Protein AF-A0A6C0D978-F1 (afdb_monomer)

Solvent-accessible surface area (backbone atoms only — not comparable to full-atom values): 5274 Å² total; per-residue (Å²): 116,69,68,61,55,52,53,53,52,55,52,53,51,54,48,52,52,51,52,55,50,50,55,54,50,52,53,52,52,51,50,52,53,52,49,52,54,49,52,52,52,52,48,54,53,14,50,53,19,16,53,50,40,29,53,50,31,50,70,74,68,46,54,70,69,57,19,48,51,51,13,52,48,18,37,76,41,22,84,70,39,29,61,56,42,59,75,70,43,50,73,64,64,61,64,60,80,80,111

pLDDT: mean 77.51, std 11.94, range [44.03, 95.5]

Foldseek 3Di:
DVVVVVVVVVVVVVVVVVVVVVVVVVVVVVVVVVVVVVVVVLQVLLQQQLVLLLLVCVLVVHDPVVSNVRSVVCSVPVVVRVVVSVVPPVVVSVVPVVD

Mean predicted aligned error: 12.0 Å

Secondary structure (DSSP, 8-state):
-HHHHHHHHHHHHHHHHHHHHHHHHHHHHHHHHHHHHHHHHHHHHHHHHHHHHHHHHHHTT--HHHHHHHHHHHHHTHHHHHHHHHHHTHHHHHTTTT-

Organism: NCBI:t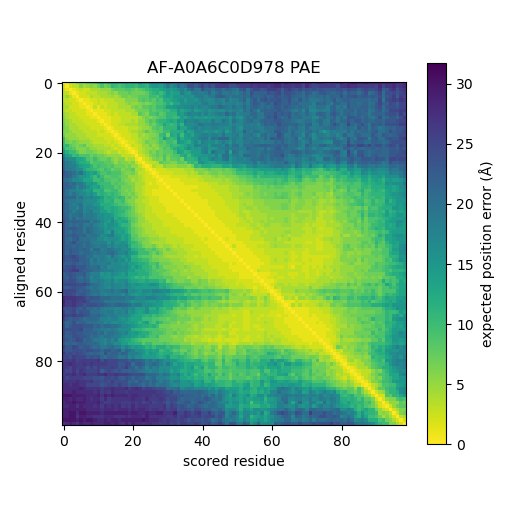xid1070528

Sequence (99 aa):
MFFLSYLGYAVANKQKESFANEDSSTGLTIFWIFLIVYLILAFIWSYGAAKLSWGYNYYTGNGWGTSFTFSFLAFMFSEVYYPFYAFFLNPIYNIKKSK

Radius of gyration: 27.48 Å; Cα contacts (8 Å, |Δi|>4): 59; chains: 1; bounding box: 62×30×72 Å

Structure (mmCIF, N/CA/C/O backbone):
data_AF-A0A6C0D978-F1
#
_entry.id   AF-A0A6C0D978-F1
#
loop_
_atom_site.group_PDB
_atom_site.id
_atom_site.type_symbol
_atom_site.label_atom_id
_atom_site.label_alt_id
_atom_site.label_comp_id
_atom_site.label_asym_id
_atom_site.label_entity_id
_atom_site.label_seq_id
_atom_site.pdbx_PDB_ins_code
_atom_site.Cartn_x
_atom_site.Cartn_y
_atom_site.Cartn_z
_atom_site.occupancy
_atom_site.B_iso_or_equiv
_atom_site.auth_seq_id
_atom_site.auth_comp_id
_atom_site.auth_asym_id
_atom_site.auth_atom_id
_atom_site.pdbx_PDB_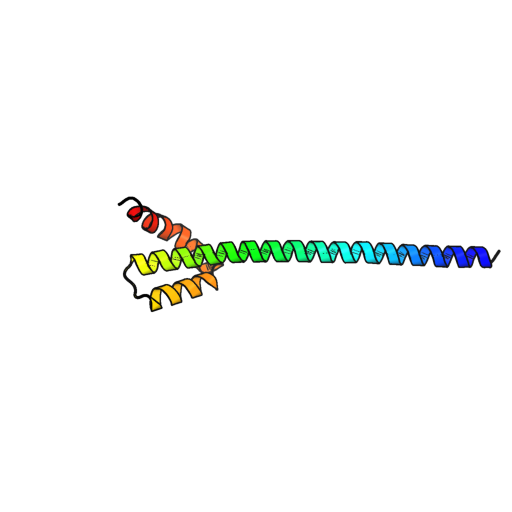model_num
ATOM 1 N N . MET A 1 1 ? 41.209 -8.897 -50.602 1.00 62.22 1 MET A N 1
ATOM 2 C CA . MET A 1 1 ? 39.730 -8.986 -50.674 1.00 62.22 1 MET A CA 1
ATOM 3 C C . MET A 1 1 ? 39.106 -9.660 -49.446 1.00 62.22 1 MET A C 1
ATOM 5 O O . MET A 1 1 ? 38.157 -9.110 -48.911 1.00 62.22 1 MET A O 1
ATOM 9 N N . PHE A 1 2 ? 39.661 -10.765 -48.928 1.00 68.75 2 PHE A N 1
ATOM 10 C CA . PHE A 1 2 ? 39.123 -11.468 -47.744 1.00 68.75 2 PHE A CA 1
ATOM 11 C C . PHE A 1 2 ? 39.154 -10.671 -46.424 1.00 68.75 2 PHE A C 1
ATOM 13 O O . PHE A 1 2 ? 38.224 -10.762 -45.630 1.00 68.75 2 PHE A O 1
ATOM 20 N N . PHE A 1 3 ? 40.173 -9.833 -46.210 1.00 69.44 3 PHE A N 1
ATOM 21 C CA . PHE A 1 3 ? 40.326 -9.069 -44.962 1.00 69.44 3 PHE A CA 1
ATOM 22 C C . PHE A 1 3 ? 39.241 -7.992 -44.769 1.00 69.44 3 PHE A C 1
ATOM 24 O O . PHE A 1 3 ? 38.740 -7.799 -43.666 1.00 69.44 3 PHE A O 1
ATOM 31 N N . LEU A 1 4 ? 38.819 -7.339 -45.859 1.00 73.62 4 LEU A N 1
ATOM 32 C CA . LEU A 1 4 ? 37.741 -6.341 -45.840 1.00 73.62 4 LEU A CA 1
ATOM 33 C C . LEU A 1 4 ? 36.372 -6.983 -45.572 1.00 73.62 4 LEU A C 1
ATOM 35 O O . LEU A 1 4 ? 35.548 -6.406 -44.869 1.00 73.62 4 LEU A O 1
ATOM 39 N N . SER A 1 5 ? 36.151 -8.197 -46.083 1.00 75.88 5 SER A N 1
ATOM 40 C CA . SER A 1 5 ? 34.923 -8.958 -45.829 1.00 75.88 5 SER A CA 1
ATOM 41 C C . SER A 1 5 ? 34.823 -9.408 -44.366 1.00 75.88 5 SER A C 1
ATOM 43 O O . SER A 1 5 ? 33.769 -9.255 -43.751 1.00 75.88 5 SER A O 1
ATOM 45 N N . TYR A 1 6 ? 35.930 -9.870 -43.778 1.00 80.25 6 TYR A N 1
ATOM 46 C CA . TYR A 1 6 ? 35.978 -10.251 -42.364 1.00 80.25 6 TYR A CA 1
ATOM 47 C C . TYR A 1 6 ? 35.760 -9.055 -41.425 1.00 80.25 6 TYR A C 1
ATOM 49 O O . TYR A 1 6 ? 35.001 -9.150 -40.460 1.00 80.25 6 TYR A O 1
ATOM 57 N N . LEU A 1 7 ? 36.364 -7.903 -41.740 1.00 80.81 7 LEU A N 1
ATOM 58 C CA . LEU A 1 7 ? 36.179 -6.677 -40.963 1.00 80.81 7 LEU A CA 1
ATOM 59 C C . LEU A 1 7 ? 34.718 -6.197 -41.001 1.00 80.81 7 LEU A C 1
ATOM 61 O O . LEU A 1 7 ? 34.162 -5.846 -39.962 1.00 80.81 7 LEU A O 1
ATOM 65 N N . GLY A 1 8 ? 34.076 -6.244 -42.174 1.00 79.19 8 GLY A N 1
ATOM 66 C CA . GLY A 1 8 ? 32.657 -5.907 -42.320 1.00 79.19 8 GLY A CA 1
ATOM 67 C C . GLY A 1 8 ? 31.739 -6.823 -41.504 1.00 79.19 8 GLY A C 1
ATOM 68 O O . GLY A 1 8 ? 30.824 -6.341 -40.838 1.00 79.19 8 GLY A O 1
ATOM 69 N N . TYR A 1 9 ? 32.023 -8.129 -41.482 1.00 79.00 9 TYR A N 1
ATOM 70 C CA . TYR A 1 9 ? 31.260 -9.099 -40.691 1.00 79.00 9 TYR A CA 1
ATOM 71 C C . TYR A 1 9 ? 31.399 -8.863 -39.177 1.00 79.00 9 TYR A C 1
ATOM 73 O O . TYR A 1 9 ? 30.410 -8.891 -38.444 1.00 79.00 9 TYR A O 1
ATOM 81 N N . ALA A 1 10 ? 32.612 -8.565 -38.701 1.00 80.50 10 ALA A N 1
ATOM 82 C CA . ALA A 1 10 ? 32.860 -8.276 -37.290 1.00 80.50 10 ALA A CA 1
ATOM 83 C C . ALA A 1 10 ? 32.146 -6.996 -36.815 1.00 80.50 10 ALA A C 1
ATOM 85 O O . ALA A 1 10 ? 31.581 -6.970 -35.722 1.00 80.50 10 ALA A O 1
ATOM 86 N N . VAL A 1 11 ? 32.126 -5.946 -37.645 1.00 84.75 11 VAL A N 1
ATOM 87 C CA . VAL A 1 11 ? 31.425 -4.688 -37.335 1.00 84.75 11 VAL A CA 1
ATOM 88 C C . VAL A 1 11 ? 29.908 -4.889 -37.285 1.00 84.75 11 VAL A C 1
ATOM 90 O O . VAL A 1 11 ? 29.266 -4.409 -36.350 1.00 84.75 11 VAL A O 1
ATOM 93 N N . ALA A 1 12 ? 29.337 -5.643 -38.230 1.00 82.19 12 ALA A N 1
ATOM 94 C CA . ALA A 1 12 ? 27.901 -5.923 -38.263 1.00 82.19 12 ALA A CA 1
ATOM 95 C C . ALA A 1 12 ? 27.424 -6.702 -37.022 1.00 82.19 12 ALA A C 1
ATOM 97 O O . ALA A 1 12 ? 26.387 -6.371 -36.444 1.00 82.19 12 ALA A O 1
ATOM 98 N N . ASN A 1 13 ? 28.202 -7.688 -36.562 1.00 81.56 13 ASN A N 1
ATOM 99 C CA . ASN A 1 13 ? 27.873 -8.434 -35.344 1.00 81.56 13 ASN A CA 1
ATOM 100 C C . ASN A 1 13 ? 27.931 -7.555 -34.095 1.00 81.56 13 ASN A C 1
ATOM 102 O O . ASN A 1 13 ? 27.014 -7.597 -33.278 1.00 81.56 13 ASN A O 1
ATOM 106 N N . LYS A 1 14 ? 28.948 -6.694 -33.982 1.00 81.38 14 LYS A N 1
ATOM 107 C CA . LYS A 1 14 ? 29.090 -5.793 -32.832 1.00 81.38 14 LYS A CA 1
ATOM 108 C C . LYS A 1 14 ? 27.938 -4.787 -32.738 1.00 81.38 14 LYS A C 1
ATOM 110 O O . LYS A 1 14 ? 27.474 -4.483 -31.644 1.00 81.38 14 LYS A O 1
ATOM 115 N N . GLN A 1 15 ? 27.447 -4.296 -33.879 1.00 79.56 15 GLN A N 1
ATOM 116 C CA . GLN A 1 15 ? 26.256 -3.445 -33.904 1.00 79.56 15 GLN A CA 1
ATOM 117 C C . GLN A 1 15 ? 25.002 -4.213 -33.490 1.00 79.56 15 GLN A C 1
ATOM 119 O O . GLN A 1 15 ? 24.260 -3.732 -32.640 1.00 79.56 15 GLN A O 1
ATOM 124 N N . LYS A 1 16 ? 24.785 -5.421 -34.023 1.00 78.69 16 LYS A N 1
ATOM 125 C CA . LYS A 1 16 ? 23.628 -6.254 -33.666 1.00 78.69 16 LYS A CA 1
ATOM 126 C C . LYS A 1 16 ? 23.573 -6.566 -32.166 1.00 78.69 16 LYS A C 1
ATOM 128 O O . LYS A 1 16 ? 22.499 -6.514 -31.577 1.00 78.69 16 LYS A O 1
ATOM 133 N N . GLU A 1 17 ? 24.720 -6.839 -31.549 1.00 75.94 17 GLU A N 1
ATOM 134 C CA . GLU A 1 17 ? 24.830 -7.028 -30.099 1.00 75.94 17 GLU A CA 1
ATOM 135 C C . GLU A 1 17 ? 24.551 -5.736 -29.321 1.00 75.94 17 GLU A C 1
ATOM 137 O O . GLU A 1 17 ? 23.873 -5.778 -28.298 1.00 75.94 17 GLU A O 1
ATOM 142 N N . SER A 1 18 ? 25.016 -4.579 -29.804 1.00 74.94 18 SER A N 1
ATOM 143 C CA . SER A 1 18 ? 24.727 -3.285 -29.169 1.00 74.94 18 SER A CA 1
ATOM 144 C C . SER A 1 18 ? 23.229 -2.961 -29.187 1.00 74.94 18 SER A C 1
ATOM 146 O O . SER A 1 18 ? 22.674 -2.616 -28.150 1.00 74.94 18 SER A O 1
ATOM 148 N N . PHE A 1 19 ? 22.559 -3.146 -30.330 1.00 72.12 19 PHE A N 1
ATOM 149 C CA . PHE A 1 19 ? 21.113 -2.928 -30.459 1.00 72.12 19 PHE A CA 1
ATOM 150 C C . PHE A 1 19 ? 20.299 -3.906 -29.602 1.00 72.12 19 PHE A C 1
ATOM 152 O O . PHE A 1 19 ? 19.384 -3.493 -28.897 1.00 72.12 19 PHE A O 1
ATOM 159 N N . ALA A 1 20 ? 20.6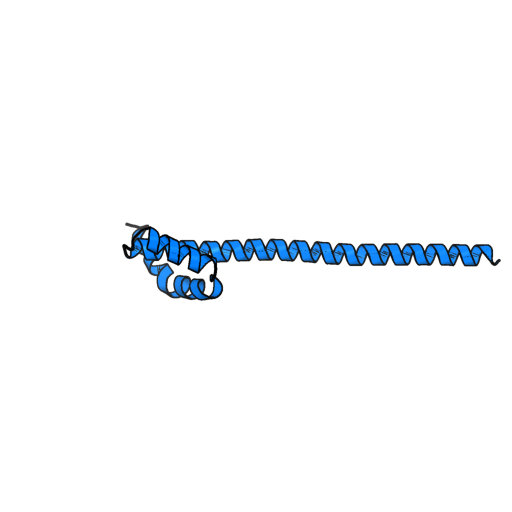69 -5.192 -29.590 1.00 72.19 20 ALA A N 1
ATOM 160 C CA . ALA A 1 20 ? 19.987 -6.187 -28.762 1.00 72.19 20 ALA A CA 1
ATOM 161 C C . ALA A 1 20 ? 20.096 -5.880 -27.254 1.00 72.19 20 ALA A C 1
ATOM 163 O O . ALA A 1 20 ? 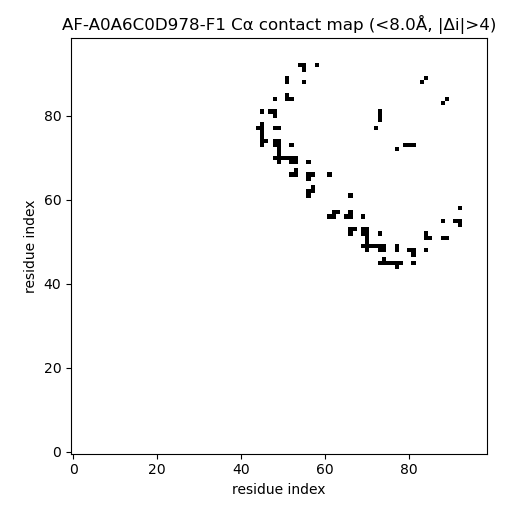19.149 -6.115 -26.501 1.00 72.19 20 ALA A O 1
ATOM 164 N N . ASN A 1 21 ? 21.233 -5.333 -26.809 1.00 72.00 21 ASN A N 1
ATOM 165 C CA . ASN A 1 21 ? 21.429 -4.931 -25.415 1.00 72.00 21 ASN A CA 1
ATOM 166 C C . ASN A 1 21 ? 20.656 -3.647 -25.050 1.00 72.00 21 ASN A C 1
ATOM 168 O O . ASN A 1 21 ? 20.138 -3.542 -23.934 1.00 72.00 21 ASN A O 1
ATOM 172 N N . GLU A 1 22 ? 20.526 -2.683 -25.966 1.00 73.94 22 GLU A N 1
ATOM 173 C CA . GLU A 1 22 ? 19.729 -1.466 -25.736 1.00 73.94 22 GLU A CA 1
ATOM 174 C C . GLU A 1 22 ? 18.221 -1.756 -25.652 1.00 73.94 22 GLU A C 1
ATOM 176 O O . GLU A 1 22 ? 17.556 -1.281 -24.726 1.00 73.94 22 GLU A O 1
ATOM 181 N N . ASP A 1 23 ? 17.686 -2.611 -26.527 1.00 73.88 23 ASP A N 1
ATOM 182 C CA . ASP A 1 23 ? 16.265 -2.985 -26.499 1.00 73.88 23 ASP A CA 1
ATOM 183 C C . ASP A 1 23 ? 15.907 -3.774 -25.227 1.00 73.88 23 ASP A C 1
ATOM 185 O O . ASP A 1 23 ? 14.894 -3.504 -24.572 1.00 73.88 23 ASP A O 1
ATOM 189 N N . SER A 1 24 ? 16.768 -4.715 -24.813 1.00 76.25 24 SER A N 1
ATOM 190 C CA . SER A 1 24 ? 16.548 -5.498 -23.590 1.00 76.25 24 SER A CA 1
ATOM 191 C C . SER A 1 24 ? 16.648 -4.649 -22.321 1.00 76.25 24 SER A C 1
ATOM 193 O O . SER A 1 24 ? 15.884 -4.870 -21.378 1.00 76.25 24 SER A O 1
ATOM 195 N N . SER A 1 25 ? 17.596 -3.709 -22.264 1.00 77.56 25 SER A N 1
ATOM 196 C CA . SER A 1 25 ? 17.774 -2.844 -21.091 1.00 77.56 25 SER A CA 1
ATOM 197 C C . SER A 1 25 ? 16.609 -1.865 -20.943 1.00 77.56 25 SER A C 1
ATOM 199 O O . SER A 1 25 ? 16.067 -1.727 -19.847 1.00 77.56 25 SER A O 1
ATOM 201 N N . THR A 1 26 ? 16.138 -1.292 -22.052 1.00 85.12 26 THR A N 1
ATOM 202 C CA . THR A 1 26 ? 14.977 -0.393 -22.077 1.00 85.12 26 THR A CA 1
ATOM 203 C C . THR A 1 26 ? 13.704 -1.102 -21.603 1.00 85.12 26 THR A C 1
ATOM 205 O O . THR A 1 26 ? 12.978 -0.569 -20.759 1.00 85.12 26 THR A O 1
ATOM 208 N N . GLY A 1 27 ? 13.456 -2.333 -22.066 1.00 87.06 27 GLY A N 1
ATOM 209 C CA . GLY A 1 27 ? 12.310 -3.136 -21.625 1.00 87.06 27 GLY A CA 1
ATOM 210 C C . GLY A 1 27 ? 12.322 -3.442 -20.121 1.00 87.06 27 GLY A C 1
ATOM 211 O O . GLY A 1 27 ? 11.301 -3.283 -19.448 1.00 87.06 27 GLY A O 1
ATOM 212 N N . LEU A 1 28 ? 13.484 -3.811 -19.569 1.00 88.38 28 LEU A N 1
ATOM 213 C CA . LEU A 1 28 ? 13.644 -4.052 -18.130 1.00 88.38 28 LEU A CA 1
ATOM 214 C C . LEU A 1 28 ? 13.440 -2.775 -17.306 1.00 88.38 28 LEU A C 1
ATOM 216 O O . LEU A 1 28 ? 12.768 -2.814 -16.276 1.00 88.38 28 LEU A O 1
ATOM 220 N N . THR A 1 29 ? 13.970 -1.633 -17.750 1.00 90.69 29 THR A N 1
ATOM 221 C CA . THR A 1 29 ? 13.778 -0.348 -17.061 1.00 90.69 29 THR A CA 1
ATOM 222 C C . THR A 1 29 ? 12.305 0.052 -17.012 1.00 90.69 29 THR A C 1
ATOM 224 O O . THR A 1 29 ? 11.809 0.423 -15.948 1.00 90.69 29 THR A O 1
ATOM 227 N N . ILE A 1 30 ? 11.583 -0.067 -18.130 1.00 91.50 30 ILE A N 1
ATOM 228 C CA . ILE A 1 30 ? 10.147 0.232 -18.188 1.00 91.50 30 ILE A CA 1
ATOM 229 C C . ILE A 1 30 ? 9.369 -0.686 -17.237 1.00 91.50 30 ILE A C 1
ATOM 231 O O . ILE A 1 30 ? 8.540 -0.201 -16.467 1.00 91.50 30 ILE A O 1
ATOM 235 N N . PHE A 1 31 ? 9.672 -1.989 -17.227 1.00 93.00 31 PHE A N 1
ATOM 236 C CA . PHE A 1 31 ? 9.060 -2.942 -16.298 1.00 93.00 31 PHE A CA 1
ATOM 237 C C . PHE A 1 31 ? 9.227 -2.513 -14.832 1.00 93.00 31 PHE A C 1
ATOM 239 O O . PHE A 1 31 ? 8.244 -2.470 -14.091 1.00 93.00 31 PHE A O 1
ATOM 246 N N . TRP A 1 32 ? 10.442 -2.139 -14.418 1.00 92.88 32 TRP A N 1
ATOM 247 C CA . TRP A 1 32 ? 10.697 -1.694 -13.046 1.00 92.88 32 TRP A CA 1
ATOM 248 C C . TRP A 1 32 ? 9.956 -0.405 -12.693 1.00 92.88 32 TRP A C 1
ATOM 250 O O . TRP A 1 32 ? 9.416 -0.304 -11.592 1.00 92.88 32 TRP A O 1
ATOM 260 N N . ILE A 1 33 ? 9.873 0.555 -13.618 1.00 94.81 33 ILE A N 1
ATOM 261 C CA . ILE A 1 33 ? 9.097 1.786 -13.416 1.00 94.81 33 ILE A CA 1
ATOM 262 C C . ILE A 1 33 ? 7.623 1.447 -13.175 1.00 94.81 33 ILE A C 1
ATOM 264 O O . ILE A 1 33 ? 7.042 1.907 -12.191 1.00 94.81 33 ILE A O 1
ATOM 268 N N . PHE A 1 34 ? 7.026 0.607 -14.026 1.00 94.56 34 PHE A N 1
ATOM 269 C CA . PHE A 1 34 ? 5.635 0.184 -13.860 1.00 94.56 34 PHE A CA 1
ATOM 270 C C . PHE A 1 34 ? 5.408 -0.564 -12.549 1.00 94.56 34 PHE A C 1
ATOM 272 O O . PHE A 1 34 ? 4.421 -0.297 -11.865 1.00 94.56 34 PHE A O 1
ATOM 279 N N . LEU A 1 35 ? 6.326 -1.453 -12.165 1.00 94.19 35 LEU A N 1
ATOM 280 C CA . LEU A 1 35 ? 6.235 -2.181 -10.904 1.00 94.19 35 LEU A CA 1
ATOM 281 C C . LEU A 1 35 ? 6.268 -1.228 -9.703 1.00 94.19 35 LEU A C 1
ATOM 283 O O . LEU A 1 35 ? 5.443 -1.355 -8.803 1.00 94.19 35 LEU A O 1
ATOM 287 N N . ILE A 1 36 ? 7.176 -0.250 -9.694 1.00 95.50 36 ILE A N 1
ATOM 288 C CA . ILE A 1 36 ? 7.276 0.738 -8.610 1.00 95.50 36 ILE A CA 1
ATOM 289 C C . ILE A 1 36 ? 5.992 1.567 -8.520 1.00 95.50 36 ILE A C 1
ATOM 291 O O . ILE A 1 36 ? 5.444 1.729 -7.430 1.00 95.50 36 ILE A O 1
ATOM 295 N N . VAL A 1 37 ? 5.476 2.056 -9.651 1.00 95.31 37 VAL A N 1
ATOM 296 C CA . VAL A 1 37 ? 4.214 2.812 -9.687 1.00 95.31 37 VAL A CA 1
ATOM 297 C C . VAL A 1 37 ? 3.053 1.956 -9.182 1.00 95.31 37 VAL A C 1
ATOM 299 O O . VAL A 1 37 ? 2.272 2.420 -8.352 1.00 95.31 37 VAL A O 1
ATOM 302 N N . TYR A 1 38 ? 2.962 0.699 -9.619 1.00 92.38 38 TYR A N 1
ATOM 303 C CA . TYR A 1 38 ? 1.946 -0.239 -9.147 1.00 92.38 38 TYR A CA 1
ATOM 304 C C . TYR A 1 38 ? 2.030 -0.454 -7.632 1.00 92.38 38 TYR A C 1
ATOM 306 O O . TYR A 1 38 ? 1.015 -0.355 -6.950 1.00 92.38 38 TYR A O 1
ATOM 314 N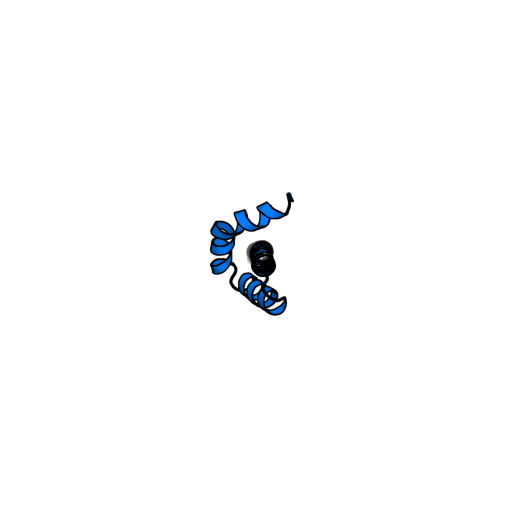 N . LEU A 1 39 ? 3.230 -0.671 -7.084 1.00 92.12 39 LEU A N 1
ATOM 315 C CA . LEU A 1 39 ? 3.432 -0.848 -5.644 1.00 92.12 39 LEU A CA 1
ATOM 316 C C . LEU A 1 39 ? 3.038 0.401 -4.845 1.00 92.12 39 LEU A C 1
ATOM 318 O O . LEU A 1 39 ? 2.416 0.276 -3.791 1.00 92.12 39 LEU A O 1
ATOM 322 N N . ILE A 1 40 ? 3.344 1.601 -5.348 1.00 93.56 40 ILE A N 1
ATOM 323 C CA . ILE A 1 40 ? 2.924 2.864 -4.722 1.00 93.56 40 ILE A CA 1
ATOM 324 C C . ILE A 1 40 ? 1.396 2.973 -4.712 1.00 93.56 40 ILE A C 1
ATOM 326 O O . ILE A 1 40 ? 0.806 3.275 -3.674 1.00 93.56 40 ILE A O 1
ATOM 330 N N . LEU A 1 41 ? 0.742 2.707 -5.845 1.00 87.38 41 LEU A N 1
ATOM 331 C CA . LEU A 1 41 ? -0.717 2.766 -5.951 1.00 87.38 41 LEU A CA 1
ATOM 332 C C . LEU A 1 41 ? -1.396 1.718 -5.061 1.00 87.38 41 LEU A C 1
ATOM 334 O O . LEU A 1 41 ? -2.334 2.053 -4.337 1.00 87.38 41 LEU A O 1
ATOM 338 N N . ALA A 1 42 ? -0.887 0.485 -5.052 1.00 85.75 42 ALA A N 1
ATOM 339 C CA . ALA A 1 42 ? -1.363 -0.586 -4.181 1.00 85.75 42 ALA A CA 1
ATOM 340 C C . ALA A 1 42 ? -1.214 -0.208 -2.700 1.00 85.75 42 ALA A C 1
ATOM 342 O O . ALA A 1 42 ? -2.138 -0.400 -1.910 1.00 85.75 42 ALA A O 1
ATOM 343 N N . PHE A 1 43 ? -0.091 0.410 -2.322 1.00 88.19 43 PHE A N 1
ATOM 344 C CA . PHE A 1 43 ? 0.121 0.887 -0.959 1.00 88.19 43 PHE A CA 1
ATOM 345 C C . PHE A 1 43 ? -0.873 1.988 -0.566 1.00 88.19 43 PHE A C 1
ATOM 347 O O . PHE A 1 43 ? -1.454 1.926 0.518 1.00 88.19 43 PHE A O 1
ATOM 354 N N . ILE A 1 44 ? -1.111 2.975 -1.439 1.00 88.00 44 ILE A N 1
ATOM 355 C CA . ILE A 1 44 ? -2.090 4.049 -1.197 1.00 88.00 44 ILE A CA 1
ATOM 356 C C . ILE A 1 44 ? -3.498 3.467 -1.026 1.00 88.00 44 ILE A C 1
ATOM 358 O O . ILE A 1 44 ? -4.220 3.860 -0.104 1.00 88.00 44 ILE A O 1
ATOM 362 N N . TRP A 1 45 ? -3.876 2.511 -1.877 1.00 83.38 45 TRP A N 1
ATOM 363 C CA . TRP A 1 45 ? -5.164 1.826 -1.806 1.00 83.38 45 TRP A CA 1
ATOM 364 C C . TRP A 1 45 ? -5.339 1.079 -0.478 1.00 83.38 45 TRP A C 1
ATOM 366 O O . TRP A 1 45 ? -6.301 1.316 0.260 1.00 83.38 45 TRP A O 1
ATOM 376 N N . SER A 1 46 ? -4.360 0.250 -0.110 1.00 85.50 46 SER A N 1
ATOM 377 C CA . SER A 1 46 ? -4.366 -0.492 1.152 1.00 85.50 46 SER A CA 1
ATOM 378 C C . SER A 1 46 ? -4.356 0.416 2.379 1.00 85.50 46 SER A C 1
ATOM 380 O O . SER A 1 46 ? -5.067 0.157 3.353 1.00 85.50 46 SER A O 1
ATOM 382 N N . TYR A 1 47 ? -3.608 1.520 2.337 1.00 85.38 47 TYR A N 1
ATOM 383 C CA . TYR A 1 47 ? -3.605 2.519 3.404 1.00 85.38 47 TYR A CA 1
ATOM 384 C C . TYR A 1 47 ? -4.981 3.177 3.578 1.00 85.38 47 TYR A C 1
ATOM 386 O O . TYR A 1 47 ? -5.456 3.345 4.705 1.00 85.38 47 TYR A O 1
ATOM 394 N N . GLY A 1 48 ? -5.658 3.500 2.473 1.00 81.38 48 GLY A N 1
ATOM 395 C CA . GLY A 1 48 ? -7.033 3.992 2.496 1.00 81.38 48 GLY A CA 1
ATOM 396 C C . GLY A 1 48 ? -7.980 3.021 3.208 1.00 81.38 48 GLY A C 1
ATOM 397 O O . GLY A 1 48 ? -8.788 3.445 4.038 1.00 81.38 48 GLY A O 1
ATOM 398 N N . ALA A 1 49 ? -7.859 1.723 2.915 1.00 82.19 49 ALA A N 1
ATOM 399 C CA . ALA A 1 49 ? -8.681 0.669 3.510 1.00 82.19 49 ALA A CA 1
ATOM 400 C C . ALA A 1 49 ? -8.473 0.544 5.014 1.00 82.19 49 ALA A C 1
ATOM 402 O O . ALA A 1 49 ? -9.436 0.540 5.785 1.00 82.19 49 ALA A O 1
ATOM 403 N N . ALA A 1 50 ? -7.211 0.522 5.434 1.00 85.19 50 ALA A N 1
ATOM 404 C CA . ALA A 1 50 ? -6.832 0.476 6.836 1.00 85.19 50 ALA A CA 1
ATOM 405 C C . ALA A 1 50 ? -7.387 1.676 7.610 1.00 85.19 50 ALA A C 1
ATOM 407 O O . ALA A 1 50 ? -7.962 1.515 8.684 1.00 85.19 50 ALA A O 1
ATOM 408 N N . LYS A 1 51 ? -7.275 2.883 7.043 1.00 83.50 51 LYS A N 1
ATOM 409 C CA . LYS A 1 51 ? -7.756 4.116 7.676 1.00 83.50 51 LYS A CA 1
ATOM 410 C C . LYS A 1 51 ? -9.276 4.133 7.852 1.00 83.50 51 LYS A C 1
ATOM 412 O O . LYS A 1 51 ? -9.757 4.551 8.905 1.00 83.50 51 LYS A O 1
ATOM 417 N N . LEU A 1 52 ? -10.030 3.687 6.846 1.00 81.62 52 LEU A N 1
ATOM 418 C CA . LEU A 1 52 ? -11.490 3.579 6.933 1.00 81.62 52 LEU A CA 1
ATOM 419 C C . LEU A 1 52 ? -11.917 2.526 7.962 1.00 81.62 52 LEU A C 1
ATOM 421 O O . LEU A 1 52 ? -12.788 2.800 8.787 1.00 81.62 52 LEU A O 1
ATOM 425 N N . SER A 1 53 ? -11.267 1.360 7.957 1.00 83.75 53 SER A N 1
ATOM 426 C CA . SER A 1 53 ? -11.513 0.293 8.933 1.00 83.75 53 SER A CA 1
ATOM 427 C C . SER A 1 53 ? -11.220 0.751 10.365 1.00 83.75 53 SER A C 1
ATOM 429 O O . SER A 1 53 ? -12.044 0.543 11.261 1.00 83.75 53 SER A O 1
ATOM 431 N N . TRP A 1 54 ? -10.106 1.461 10.573 1.00 83.56 54 TRP A N 1
ATOM 432 C CA . TRP A 1 54 ? -9.761 2.057 11.863 1.00 83.56 54 TRP A CA 1
ATOM 433 C C . TRP A 1 54 ? -10.833 3.039 12.319 1.00 83.56 54 TRP A C 1
ATOM 435 O O . TRP A 1 54 ? -11.340 2.949 13.436 1.00 83.56 54 TRP A O 1
ATOM 445 N N . GLY A 1 55 ? -11.188 3.978 11.438 1.00 79.38 55 GLY A N 1
ATOM 446 C CA . GLY A 1 55 ? -12.175 5.014 11.716 1.00 79.38 55 GLY A CA 1
ATOM 447 C C . GLY A 1 55 ? -13.533 4.431 12.091 1.00 79.38 55 GLY A C 1
ATOM 448 O O . GLY A 1 55 ? -14.144 4.904 13.044 1.00 79.38 55 GLY A O 1
ATOM 449 N N . TYR A 1 56 ? -13.974 3.381 11.396 1.00 81.00 56 TYR A N 1
ATOM 450 C CA . TYR A 1 56 ? -15.216 2.683 11.710 1.00 81.00 56 TYR A CA 1
ATOM 451 C C . TYR A 1 56 ? -15.172 1.989 13.073 1.00 81.00 56 TYR A C 1
ATOM 453 O O . TYR A 1 56 ? -16.033 2.243 13.908 1.00 81.00 56 TYR A O 1
ATOM 461 N N . ASN A 1 57 ? -14.161 1.154 13.323 1.00 80.94 57 ASN A N 1
ATOM 462 C CA . ASN A 1 57 ? -14.076 0.394 14.572 1.00 80.94 57 ASN A CA 1
ATOM 463 C C . ASN A 1 57 ? -13.945 1.310 15.794 1.00 80.94 57 ASN A C 1
ATOM 465 O O . ASN A 1 57 ? -14.576 1.080 16.826 1.00 80.94 57 ASN A O 1
ATOM 469 N N . TYR A 1 58 ? -13.179 2.389 15.657 1.00 80.56 58 TYR A N 1
ATOM 470 C CA . TYR A 1 58 ? -13.077 3.398 16.699 1.00 80.56 58 TYR A CA 1
ATOM 471 C C . TYR A 1 58 ? -14.402 4.160 16.884 1.00 80.56 58 TYR A C 1
ATOM 473 O O . TYR A 1 58 ? -14.810 4.422 18.014 1.00 80.56 58 TYR A O 1
ATOM 481 N N . TYR A 1 59 ? -15.114 4.477 15.793 1.00 75.00 59 TYR A N 1
ATOM 482 C CA . TYR A 1 59 ? -16.434 5.119 15.837 1.00 75.00 59 TYR A CA 1
ATOM 483 C C . TYR A 1 59 ? -17.488 4.258 16.547 1.00 75.00 59 TYR A C 1
ATOM 485 O O . TYR A 1 59 ? -18.291 4.793 17.309 1.00 75.00 59 TYR A O 1
ATOM 493 N N . THR A 1 60 ? -17.475 2.939 16.343 1.00 77.88 60 THR A N 1
ATOM 494 C CA . THR A 1 60 ? -18.409 2.003 16.991 1.00 77.88 60 THR A CA 1
ATOM 495 C C . THR A 1 60 ? -18.055 1.695 18.448 1.00 77.88 60 THR A C 1
ATOM 497 O O . THR A 1 60 ? -18.739 0.896 19.080 1.00 77.88 60 THR A O 1
ATOM 500 N N . GLY A 1 61 ? -17.006 2.319 18.997 1.00 81.88 61 GLY A N 1
ATOM 501 C CA . GLY A 1 61 ? -16.585 2.127 20.385 1.00 81.88 61 GLY A CA 1
ATOM 502 C C . GLY A 1 61 ? -15.818 0.827 20.629 1.00 81.88 61 GLY A C 1
ATOM 503 O O . GLY A 1 61 ? -15.699 0.403 21.778 1.00 81.88 61 GLY A O 1
ATOM 504 N N . ASN A 1 62 ? -15.286 0.187 19.580 1.00 83.56 62 ASN A N 1
ATOM 505 C CA . ASN A 1 62 ? -14.445 -0.992 19.755 1.00 83.56 62 ASN A CA 1
ATOM 506 C C . ASN A 1 62 ? -13.109 -0.602 20.399 1.00 83.56 62 ASN A C 1
ATOM 508 O O . ASN A 1 62 ? -12.550 0.468 20.148 1.00 83.56 62 ASN A O 1
ATOM 512 N N . GLY A 1 63 ? -12.564 -1.511 21.210 1.00 83.62 63 GLY A N 1
ATOM 513 C CA . GLY A 1 63 ? -11.259 -1.328 21.837 1.00 83.62 63 GLY A CA 1
ATOM 514 C C . GLY A 1 63 ? -10.132 -1.116 20.817 1.00 83.62 63 GLY A C 1
ATOM 515 O O . GLY A 1 63 ? -10.227 -1.501 19.646 1.00 83.62 63 GLY A O 1
ATOM 516 N N . TRP A 1 64 ? -9.028 -0.529 21.282 1.00 82.88 64 TRP A N 1
ATOM 517 C CA . TRP A 1 64 ? -7.871 -0.205 20.441 1.00 82.88 64 TRP A CA 1
ATOM 518 C C . TRP A 1 64 ? -7.285 -1.439 19.735 1.00 82.88 64 TRP A C 1
ATOM 520 O O . TRP A 1 64 ? -7.008 -1.388 18.539 1.00 82.88 64 TRP A O 1
ATOM 530 N N . GLY A 1 65 ? -7.185 -2.576 20.436 1.00 84.94 65 GLY A N 1
ATOM 531 C CA . GLY A 1 65 ? -6.680 -3.831 19.862 1.00 84.94 65 GLY A CA 1
ATOM 532 C C . GLY A 1 65 ? -7.550 -4.375 18.723 1.00 84.94 65 GLY A C 1
ATOM 533 O O . GLY A 1 65 ? -7.030 -4.796 17.689 1.00 84.94 65 GLY A O 1
ATOM 534 N N . THR A 1 66 ? -8.874 -4.297 18.866 1.00 82.62 66 THR A N 1
ATOM 535 C CA . THR A 1 66 ? -9.825 -4.685 17.814 1.00 82.62 66 THR A CA 1
ATOM 536 C C . THR A 1 66 ? -9.694 -3.758 16.609 1.00 82.62 66 THR A C 1
ATOM 538 O O . THR A 1 66 ? -9.545 -4.226 15.483 1.00 82.62 66 THR A O 1
ATOM 541 N N . SER A 1 67 ? -9.651 -2.445 16.848 1.00 82.75 67 SER A N 1
ATOM 542 C CA . SER A 1 67 ? -9.484 -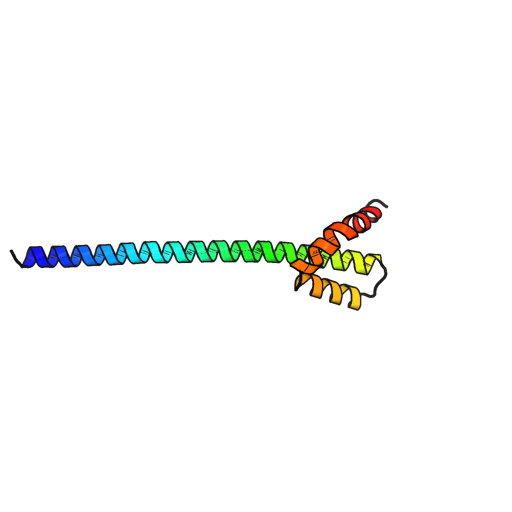1.444 15.789 1.00 82.75 67 SER A CA 1
ATOM 543 C C . SER A 1 67 ? -8.187 -1.652 15.004 1.00 82.75 67 SER A C 1
ATOM 545 O O . SER A 1 67 ? -8.206 -1.621 13.775 1.00 82.75 67 SER A O 1
ATOM 547 N N . PHE A 1 68 ? -7.079 -1.956 15.687 1.00 84.81 68 PHE A N 1
ATOM 548 C CA . PHE A 1 68 ? -5.804 -2.269 15.044 1.00 84.81 68 PHE A CA 1
ATOM 549 C C . PHE A 1 68 ? -5.863 -3.547 14.218 1.00 84.81 68 PHE A C 1
ATOM 551 O O . PHE A 1 68 ? -5.474 -3.534 13.052 1.00 84.81 68 PHE A O 1
ATOM 558 N N . THR A 1 69 ? -6.408 -4.621 14.787 1.00 85.00 69 THR A N 1
ATOM 559 C CA . THR A 1 69 ? -6.498 -5.921 14.114 1.00 85.00 69 THR A CA 1
ATOM 560 C C . THR A 1 69 ? -7.276 -5.795 12.806 1.00 85.00 69 THR A C 1
ATOM 562 O O . THR A 1 69 ? -6.762 -6.138 11.745 1.00 85.00 69 THR A O 1
ATOM 565 N N . PHE A 1 70 ? -8.470 -5.200 12.837 1.00 81.75 70 PHE A N 1
ATOM 566 C CA . PHE A 1 70 ? -9.283 -5.022 11.630 1.00 81.75 70 PHE A CA 1
ATOM 567 C C . PHE A 1 70 ? -8.683 -4.034 10.624 1.00 81.75 70 PHE A C 1
ATOM 569 O O . PHE A 1 70 ? -8.905 -4.177 9.422 1.00 81.75 70 PHE A O 1
ATOM 576 N N . SER A 1 71 ? -7.902 -3.052 11.073 1.00 83.75 71 SER A N 1
ATOM 577 C CA . SER A 1 71 ? -7.200 -2.130 10.170 1.00 83.75 71 SER A CA 1
ATOM 578 C C . SER A 1 71 ? -6.019 -2.798 9.479 1.00 83.75 71 SER A C 1
ATOM 580 O O . SER A 1 71 ? -5.798 -2.580 8.291 1.00 83.75 71 SER A O 1
ATOM 582 N N . PHE A 1 72 ? -5.291 -3.649 10.201 1.00 84.25 72 PHE A N 1
ATOM 583 C CA . PHE A 1 72 ? -4.201 -4.443 9.649 1.00 84.25 72 PHE A CA 1
ATOM 584 C C . PHE A 1 72 ? -4.715 -5.483 8.646 1.00 84.25 72 PHE A C 1
ATOM 586 O O . PHE A 1 72 ? -4.170 -5.603 7.551 1.00 84.25 72 PHE A O 1
ATOM 593 N N . LEU A 1 73 ? -5.819 -6.172 8.962 1.00 85.19 73 LEU A N 1
ATOM 594 C CA . LEU A 1 73 ? -6.473 -7.068 8.005 1.00 85.19 73 LEU A CA 1
ATOM 595 C C . LEU A 1 73 ? -6.963 -6.307 6.765 1.00 85.19 73 LEU A C 1
ATOM 597 O O . LEU A 1 73 ? -6.739 -6.769 5.651 1.00 85.19 73 LEU A O 1
ATOM 601 N N . ALA A 1 74 ? -7.568 -5.127 6.932 1.00 83.62 74 ALA A N 1
ATOM 602 C CA . ALA A 1 74 ? -8.000 -4.303 5.803 1.00 83.62 74 ALA A CA 1
ATOM 603 C C . ALA A 1 74 ? -6.823 -3.793 4.949 1.00 83.62 74 ALA A C 1
ATOM 605 O O . ALA A 1 74 ? -6.988 -3.602 3.750 1.00 83.62 74 ALA A O 1
ATOM 606 N N . PHE A 1 75 ? -5.637 -3.607 5.534 1.00 84.00 75 PHE A N 1
ATOM 607 C CA . PHE A 1 75 ? -4.419 -3.271 4.794 1.00 84.00 75 PHE A CA 1
ATOM 608 C C . PHE A 1 75 ? -3.912 -4.452 3.944 1.00 84.00 75 PHE A C 1
ATOM 610 O O . PHE A 1 75 ? -3.523 -4.264 2.793 1.00 84.00 75 PHE A O 1
ATOM 617 N N . MET A 1 76 ? -3.934 -5.669 4.498 1.00 81.25 76 MET A N 1
ATOM 618 C CA . MET A 1 76 ? -3.474 -6.890 3.818 1.00 81.25 76 MET A CA 1
ATOM 619 C C . MET A 1 76 ? -4.463 -7.400 2.759 1.00 81.25 76 MET A C 1
ATOM 621 O O . MET A 1 76 ? -4.050 -7.914 1.726 1.00 81.25 76 MET A O 1
ATOM 625 N N . PHE A 1 77 ? -5.764 -7.234 2.998 1.00 82.50 77 PHE A N 1
ATOM 626 C CA . PHE A 1 77 ? -6.851 -7.712 2.136 1.00 82.50 77 PHE A CA 1
ATOM 627 C C . PHE A 1 77 ? -7.689 -6.546 1.598 1.00 82.50 77 PHE A C 1
ATOM 629 O O . PHE A 1 77 ? -8.924 -6.573 1.603 1.00 82.50 77 PHE A O 1
ATOM 636 N N . SER A 1 78 ? -7.013 -5.488 1.156 1.00 76.56 78 SER A N 1
ATOM 637 C CA . SER A 1 78 ? -7.651 -4.235 0.751 1.00 76.56 78 SER A CA 1
ATOM 638 C C . SER A 1 78 ? -8.651 -4.405 -0.389 1.00 76.56 78 SER A C 1
ATOM 640 O O . SER A 1 78 ? -9.682 -3.745 -0.381 1.00 76.56 78 SER A O 1
ATOM 642 N N . GLU A 1 79 ? -8.441 -5.340 -1.311 1.00 73.12 79 GLU A N 1
ATOM 643 C CA . GLU A 1 79 ? -9.394 -5.595 -2.401 1.00 73.12 79 GLU A CA 1
ATOM 644 C C . GLU A 1 79 ? -10.759 -6.106 -1.925 1.00 73.12 79 GLU A C 1
ATOM 646 O O . GLU A 1 79 ? -11.785 -5.770 -2.510 1.00 73.12 79 GLU A O 1
ATOM 651 N N . VAL A 1 80 ? -10.793 -6.872 -0.833 1.00 72.12 80 VAL A N 1
ATOM 652 C CA . VAL A 1 80 ? -12.044 -7.417 -0.285 1.00 72.12 80 VAL A CA 1
ATOM 653 C C . VAL A 1 80 ? -12.710 -6.407 0.643 1.00 72.12 80 VAL A C 1
ATOM 655 O O . VAL A 1 80 ? -13.924 -6.206 0.601 1.00 72.12 80 VAL A O 1
ATOM 658 N N . TYR A 1 81 ? -11.917 -5.739 1.479 1.00 65.25 81 TYR A N 1
ATOM 659 C CA . TYR A 1 81 ? -12.443 -4.857 2.515 1.00 65.25 81 TYR A CA 1
ATOM 660 C C . TYR A 1 81 ? -12.754 -3.447 2.004 1.00 65.25 81 TYR A C 1
ATOM 662 O O . TYR A 1 81 ? -13.747 -2.858 2.431 1.00 65.25 81 TYR A O 1
ATOM 670 N N . TYR A 1 82 ? -11.955 -2.888 1.091 1.00 63.69 82 TYR A N 1
ATOM 671 C CA . TYR A 1 82 ? -12.132 -1.512 0.621 1.00 63.69 82 TYR A CA 1
ATOM 672 C C . TYR A 1 82 ? -13.501 -1.230 -0.000 1.00 63.69 82 TYR A C 1
ATOM 674 O O . TYR A 1 82 ? -14.108 -0.253 0.428 1.00 63.69 82 TYR A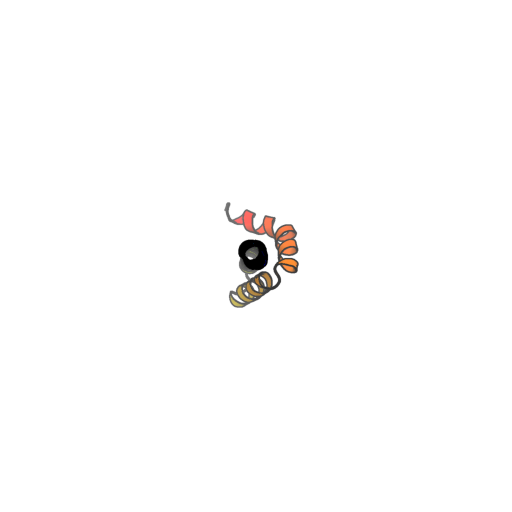 O 1
ATOM 682 N N . PRO A 1 83 ? -14.053 -2.041 -0.926 1.00 63.72 83 PRO A N 1
ATOM 683 C CA . PRO A 1 83 ? -15.397 -1.784 -1.440 1.00 63.72 83 PRO A CA 1
ATOM 684 C C . PRO A 1 83 ? -16.446 -1.841 -0.323 1.00 63.72 83 PRO A C 1
ATOM 686 O O . PRO A 1 83 ? -17.318 -0.979 -0.260 1.00 63.72 83 PRO A O 1
ATOM 689 N N . PHE A 1 84 ? -16.326 -2.770 0.629 1.00 66.38 84 PHE A N 1
ATOM 690 C CA . PHE A 1 84 ? -17.254 -2.841 1.757 1.00 66.38 84 PHE A CA 1
ATOM 691 C C . PHE A 1 84 ? -17.197 -1.573 2.634 1.00 66.38 84 PHE A C 1
ATOM 693 O O . PHE A 1 84 ? -18.224 -0.957 2.917 1.00 66.38 84 PHE A O 1
ATOM 700 N N . TYR A 1 85 ? -16.000 -1.108 3.001 1.00 63.28 85 TYR A N 1
ATOM 701 C CA . TYR A 1 85 ? -15.840 0.128 3.776 1.00 63.28 85 TYR A CA 1
ATOM 702 C C . TYR A 1 85 ? -16.198 1.395 2.972 1.00 63.28 85 TYR A C 1
ATOM 704 O O . TYR A 1 85 ? -16.803 2.323 3.509 1.00 63.28 85 TYR A O 1
ATOM 712 N N . ALA A 1 86 ? -15.869 1.454 1.683 1.00 62.94 86 ALA A N 1
ATOM 713 C CA . ALA A 1 86 ? -16.107 2.621 0.840 1.00 62.94 86 ALA A CA 1
ATOM 714 C C . ALA A 1 86 ? -17.596 2.819 0.507 1.00 62.94 86 ALA A C 1
ATOM 716 O O . ALA A 1 86 ? -18.070 3.955 0.551 1.00 62.94 86 ALA A O 1
ATOM 717 N N . PHE A 1 87 ? -18.342 1.744 0.224 1.00 61.84 87 PHE A N 1
ATOM 718 C CA . PHE A 1 87 ? -19.771 1.834 -0.099 1.00 61.84 87 PHE A CA 1
ATOM 719 C C . PHE A 1 87 ? -20.656 1.980 1.141 1.00 61.84 87 PHE A C 1
ATOM 721 O O . PHE A 1 87 ? -21.618 2.745 1.110 1.00 61.84 87 PHE A O 1
ATOM 728 N N . PHE A 1 88 ? -20.336 1.289 2.240 1.00 62.81 88 PHE A N 1
ATOM 729 C CA . PHE A 1 88 ? -21.230 1.235 3.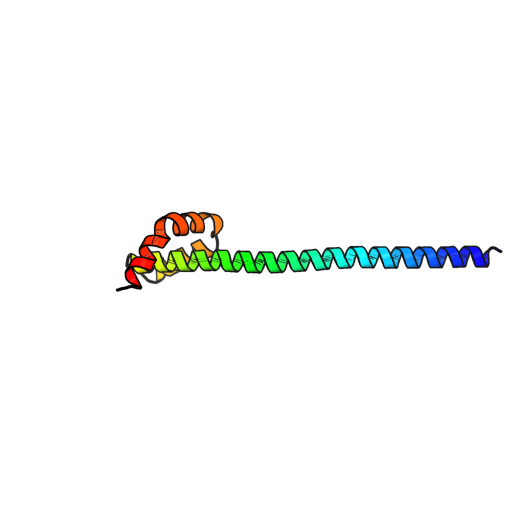402 1.00 62.81 88 PHE A CA 1
ATOM 730 C C . PHE A 1 88 ? -20.813 2.152 4.562 1.00 62.81 88 PHE A C 1
ATOM 732 O O . PHE A 1 88 ? -21.668 2.548 5.352 1.00 62.81 88 PHE A O 1
ATOM 739 N N . LEU A 1 89 ? -19.530 2.522 4.685 1.00 58.84 89 LEU A N 1
ATOM 740 C CA . LEU A 1 89 ? -18.993 3.159 5.903 1.00 58.84 89 LEU A CA 1
ATOM 741 C C . LEU A 1 89 ? -18.471 4.592 5.711 1.00 58.84 89 LEU A C 1
ATOM 743 O O . LEU A 1 89 ? -18.353 5.336 6.688 1.00 58.84 89 LEU A O 1
ATOM 747 N N . ASN A 1 9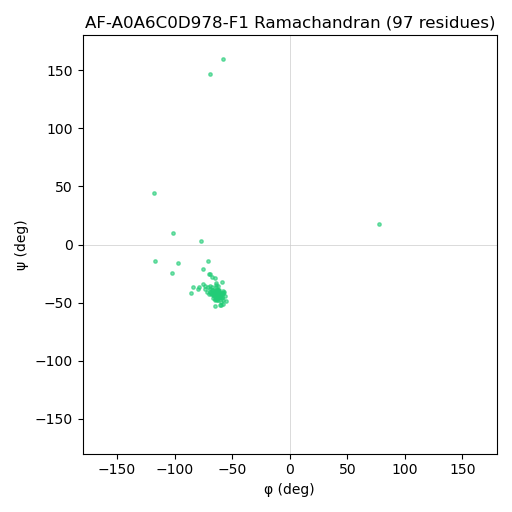0 ? -18.263 5.032 4.468 1.00 56.09 90 ASN A N 1
ATOM 748 C CA . ASN A 1 90 ? -17.926 6.419 4.128 1.00 56.09 90 ASN A CA 1
ATOM 749 C C . ASN A 1 90 ? -18.951 7.477 4.626 1.00 56.09 90 ASN A C 1
ATOM 751 O O . ASN A 1 90 ? -18.522 8.509 5.153 1.00 56.09 90 ASN A O 1
ATOM 755 N N . PRO A 1 91 ? -20.288 7.265 4.568 1.00 53.28 91 PRO A N 1
ATOM 756 C CA . PRO A 1 91 ? -21.227 8.266 5.081 1.00 53.28 91 PRO A CA 1
ATOM 757 C C . PRO A 1 91 ? -21.187 8.409 6.611 1.00 53.28 91 PRO A C 1
ATOM 759 O O . PRO A 1 91 ? -21.470 9.487 7.116 1.00 53.28 91 PRO A O 1
ATOM 762 N N . ILE A 1 92 ? -20.782 7.385 7.369 1.00 55.50 92 ILE A N 1
ATOM 763 C CA . ILE A 1 92 ? -20.830 7.410 8.844 1.00 55.50 92 ILE A CA 1
ATOM 764 C C . ILE A 1 92 ? -19.658 8.211 9.438 1.00 55.50 92 ILE A C 1
ATOM 766 O O . ILE A 1 92 ? -19.832 8.952 10.407 1.00 55.50 92 ILE A O 1
ATOM 770 N N . TYR A 1 93 ? -18.471 8.125 8.831 1.00 51.78 93 TYR A N 1
ATOM 771 C CA . TYR A 1 93 ? -17.271 8.816 9.318 1.00 51.78 93 TYR A CA 1
ATOM 772 C C . TYR A 1 93 ? -17.327 10.344 9.113 1.00 51.78 93 TYR A C 1
ATOM 774 O O . TYR A 1 93 ? -16.887 11.104 9.978 1.00 51.78 93 TYR A O 1
ATOM 782 N N . ASN A 1 94 ? -17.914 10.821 8.008 1.00 53.62 94 ASN A N 1
ATOM 783 C CA . ASN A 1 94 ? -17.997 12.258 7.707 1.00 53.62 94 ASN A CA 1
ATOM 784 C C . ASN A 1 94 ? -19.046 13.021 8.538 1.00 53.62 94 ASN A C 1
ATOM 786 O O . ASN A 1 94 ? -18.910 14.230 8.709 1.00 53.62 94 ASN A O 1
ATOM 790 N N . ILE A 1 95 ? -20.049 12.346 9.110 1.00 53.78 95 ILE A N 1
ATOM 791 C CA . ILE A 1 95 ? -21.141 13.000 9.859 1.00 53.78 95 ILE A CA 1
ATOM 792 C C . ILE A 1 95 ? -20.673 13.598 11.199 1.00 53.78 95 ILE A C 1
ATOM 794 O O . ILE A 1 95 ? -21.275 14.550 11.690 1.00 53.78 95 ILE A O 1
ATOM 798 N N . LYS A 1 96 ? -19.594 13.086 11.811 1.00 49.69 96 LYS A N 1
ATOM 799 C CA . LYS A 1 96 ? -19.120 13.586 13.118 1.00 49.69 96 LYS A CA 1
ATOM 800 C C . LYS A 1 96 ? -17.991 14.612 13.025 1.00 49.69 96 LYS A C 1
ATOM 802 O O . LYS A 1 96 ? -17.761 15.320 13.991 1.00 49.69 96 LYS A O 1
ATOM 807 N N . LYS A 1 97 ? -17.303 14.743 11.886 1.00 49.72 97 LYS A N 1
ATOM 808 C CA . LYS A 1 97 ? -16.275 15.788 11.728 1.00 49.72 97 LYS A CA 1
ATOM 809 C C . LYS A 1 97 ? -16.880 17.199 11.632 1.00 49.72 97 LYS A C 1
ATOM 811 O O . LYS A 1 97 ? -16.145 18.172 11.738 1.00 49.72 97 LYS A O 1
ATOM 816 N N . SER A 1 98 ? -18.197 17.306 11.416 1.00 49.47 98 SER A N 1
ATOM 817 C CA . SER A 1 98 ? -18.936 18.574 11.368 1.00 49.47 98 SER A CA 1
ATOM 818 C C . SER A 1 98 ? -19.726 18.896 12.650 1.00 49.47 98 SER A C 1
ATOM 820 O O . SER A 1 98 ? -20.554 19.806 12.620 1.00 49.47 98 SER A O 1
ATOM 822 N N . LYS A 1 99 ? -19.530 18.145 13.741 1.00 44.03 99 LYS A N 1
ATOM 823 C CA . LYS A 1 99 ? -20.031 18.479 15.084 1.00 44.03 99 LYS A CA 1
ATOM 824 C C . LYS A 1 99 ? -18.854 18.761 16.001 1.00 44.03 99 LYS A C 1
ATOM 826 O O . LYS A 1 99 ? -19.017 19.649 16.859 1.00 44.03 99 LYS A O 1
#